Protein AF-A0A8S2XKE0-F1 (afdb_monomer_lite)

InterPro domains:
  IPR056289 CEP76, N-terminal [PF24654] (11-68)

Sequence (73 aa):
MASVAPDKILEIKQLISNHLSQSDINNSIRDVLSDYAQHHPNAGPISRDTLIRELKNRGVVDSMMQNIQFGNQ

Structure (mmCIF, N/CA/C/O backbone):
data_AF-A0A8S2XKE0-F1
#
_entry.id   AF-A0A8S2XKE0-F1
#
loop_
_atom_site.group_PDB
_atom_site.id
_atom_site.type_symbol
_atom_site.label_atom_id
_atom_site.label_alt_id
_atom_site.label_comp_id
_atom_site.label_asym_id
_atom_site.label_entity_id
_atom_site.label_seq_id
_atom_site.pdbx_PDB_ins_code
_atom_site.Cartn_x
_atom_site.Cartn_y
_atom_site.Cartn_z
_atom_site.occupancy
_atom_site.B_iso_or_equiv
_atom_site.auth_seq_id
_atom_site.auth_comp_id
_atom_site.auth_asym_id
_atom_site.auth_atom_id
_atom_site.pdbx_PDB_model_num
ATOM 1 N N . MET A 1 1 ? -14.902 9.120 40.697 1.00 46.47 1 MET A N 1
ATOM 2 C CA . MET A 1 1 ? -14.131 8.750 39.491 1.00 46.47 1 MET A CA 1
ATOM 3 C C . MET A 1 1 ? -15.080 8.882 38.313 1.00 46.47 1 MET A C 1
ATOM 5 O O . MET A 1 1 ? -16.032 8.117 38.248 1.00 46.47 1 MET A O 1
ATOM 9 N N . ALA A 1 2 ? -14.934 9.917 37.483 1.00 55.50 2 ALA A N 1
ATOM 10 C CA . ALA A 1 2 ? -15.811 10.098 36.328 1.00 55.50 2 ALA A CA 1
ATOM 11 C C . ALA A 1 2 ? -15.458 9.024 35.291 1.00 55.50 2 ALA A C 1
ATOM 13 O O . ALA A 1 2 ? -14.389 9.068 34.688 1.00 55.50 2 ALA A O 1
ATOM 14 N N . SER A 1 3 ? -16.316 8.012 35.169 1.00 67.69 3 SER A N 1
ATOM 15 C CA . SER A 1 3 ? -16.218 7.014 34.107 1.00 67.69 3 SER A CA 1
ATOM 16 C C . SER A 1 3 ? -16.446 7.722 32.773 1.00 67.69 3 SER A C 1
ATOM 18 O O . SER A 1 3 ? -17.381 8.515 32.646 1.00 67.69 3 SER A O 1
ATOM 20 N N . VAL A 1 4 ? -15.559 7.495 31.804 1.00 71.62 4 VAL A N 1
ATOM 21 C CA . VAL A 1 4 ? -15.710 8.033 30.449 1.00 71.62 4 VAL A CA 1
ATOM 22 C C . VAL A 1 4 ? -17.042 7.528 29.894 1.00 71.62 4 VAL A C 1
ATOM 24 O O . VAL A 1 4 ? -17.297 6.325 29.918 1.00 71.62 4 VAL A O 1
ATOM 27 N N . ALA A 1 5 ? -17.897 8.441 29.423 1.00 81.44 5 ALA A N 1
ATOM 28 C CA . ALA A 1 5 ? -19.193 8.076 28.861 1.00 81.44 5 ALA A CA 1
ATOM 29 C C . ALA A 1 5 ? -19.013 7.029 27.737 1.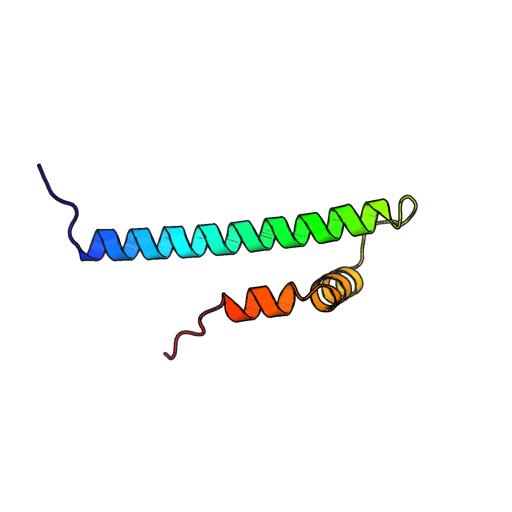00 81.44 5 ALA A C 1
ATOM 31 O O . ALA A 1 5 ? -18.085 7.176 26.936 1.00 81.44 5 ALA A O 1
ATOM 32 N N . PRO A 1 6 ? -19.873 5.998 27.643 1.00 80.56 6 PRO A N 1
ATOM 33 C CA . PRO A 1 6 ? -19.754 4.941 26.634 1.00 80.56 6 PRO A CA 1
ATOM 34 C C . PRO A 1 6 ? -19.577 5.462 25.199 1.00 80.56 6 PRO A C 1
ATOM 36 O O . PRO A 1 6 ? -18.748 4.939 24.456 1.00 80.56 6 PRO A O 1
ATOM 39 N N . ASP A 1 7 ? -20.264 6.551 24.846 1.00 80.44 7 ASP A N 1
ATOM 40 C CA . ASP A 1 7 ? -20.167 7.183 23.524 1.00 80.44 7 ASP A CA 1
ATOM 41 C C . ASP A 1 7 ? -18.769 7.750 23.248 1.00 80.44 7 ASP A C 1
ATOM 43 O O . ASP A 1 7 ? -18.226 7.596 22.155 1.00 80.44 7 ASP A O 1
ATOM 47 N N . LYS A 1 8 ? -18.128 8.335 24.268 1.00 80.50 8 LYS A N 1
ATOM 48 C CA . LYS A 1 8 ? -16.749 8.830 24.174 1.00 80.50 8 LYS A CA 1
ATOM 49 C C . LYS A 1 8 ? -15.744 7.689 24.028 1.00 80.50 8 LYS A C 1
ATOM 51 O O . LYS A 1 8 ? -14.747 7.841 23.329 1.00 80.50 8 LYS A O 1
ATOM 56 N N . ILE A 1 9 ? -16.010 6.532 24.637 1.00 86.19 9 ILE A N 1
ATOM 57 C CA . ILE A 1 9 ? -15.190 5.326 24.445 1.00 86.19 9 ILE A CA 1
ATOM 58 C C . ILE A 1 9 ? -15.319 4.815 23.003 1.00 86.19 9 ILE A C 1
ATOM 60 O O . ILE A 1 9 ? -14.318 4.407 22.413 1.00 86.19 9 ILE A O 1
ATOM 64 N N . LEU A 1 10 ? -16.525 4.838 22.430 1.00 84.94 10 LEU A N 1
ATOM 65 C CA . LEU A 1 10 ? -16.764 4.425 21.045 1.00 84.94 10 LEU A CA 1
ATOM 66 C C . LEU A 1 10 ? -16.038 5.344 20.050 1.00 84.94 10 LEU A C 1
ATOM 68 O O . LEU A 1 10 ? -15.332 4.852 19.171 1.00 84.94 10 LEU A O 1
ATOM 72 N N . GLU A 1 11 ? -16.151 6.660 20.241 1.00 84.06 11 GLU A N 1
ATOM 73 C CA . GLU A 1 11 ? -15.467 7.678 19.431 1.00 84.06 11 GLU A CA 1
ATOM 74 C C . GLU A 1 11 ? -13.943 7.470 19.449 1.00 84.06 11 GL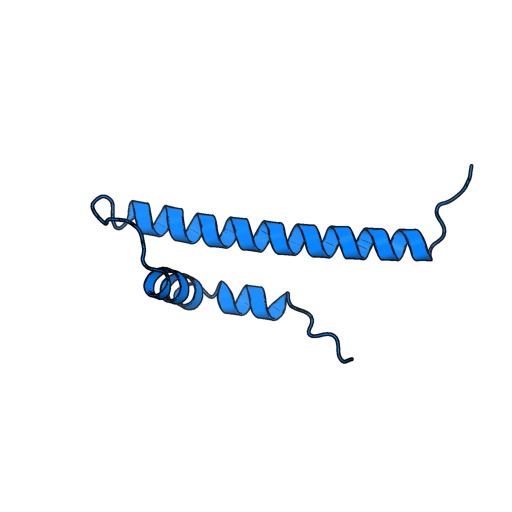U A C 1
ATOM 76 O O . GLU A 1 11 ? -13.297 7.401 18.403 1.00 84.06 11 GLU A O 1
ATOM 81 N N . ILE A 1 12 ? -13.360 7.267 20.635 1.00 86.31 12 ILE A N 1
ATOM 82 C CA . ILE A 1 12 ? -11.920 7.010 20.781 1.00 86.31 12 ILE A CA 1
ATOM 83 C C . ILE A 1 12 ? -11.514 5.706 20.080 1.00 86.31 12 ILE A C 1
ATOM 85 O O . ILE A 1 12 ? -10.493 5.676 19.393 1.00 86.31 12 ILE A O 1
ATOM 89 N N . LYS A 1 13 ? -12.308 4.634 20.201 1.00 82.88 13 LYS A N 1
ATOM 90 C CA . LYS A 1 13 ? -12.040 3.366 19.498 1.00 82.88 13 LYS A CA 1
ATOM 91 C C . LYS A 1 13 ? -12.029 3.547 17.981 1.00 82.88 13 LYS A C 1
ATOM 93 O O . LYS A 1 13 ? -11.146 3.001 17.323 1.00 82.88 13 LYS A O 1
ATOM 98 N N . GLN A 1 14 ? -12.965 4.323 17.435 1.00 81.69 14 GLN A N 1
ATOM 99 C CA . GLN A 1 14 ? -13.022 4.620 16.001 1.00 81.69 14 GLN A CA 1
ATOM 100 C C . GLN A 1 14 ? -11.800 5.423 15.542 1.00 81.69 14 GLN A C 1
ATOM 102 O O . GLN A 1 14 ? -11.171 5.063 14.549 1.00 81.69 14 GLN A O 1
ATOM 107 N N . LEU A 1 15 ? -11.409 6.460 16.291 1.00 77.81 15 LEU A N 1
ATOM 108 C CA . LEU A 1 15 ? -10.217 7.260 15.987 1.00 77.81 15 LEU A CA 1
ATOM 109 C C . LEU A 1 15 ? -8.934 6.420 16.011 1.00 77.81 15 LEU A C 1
ATOM 111 O O . LEU A 1 15 ? -8.114 6.531 15.101 1.00 77.81 15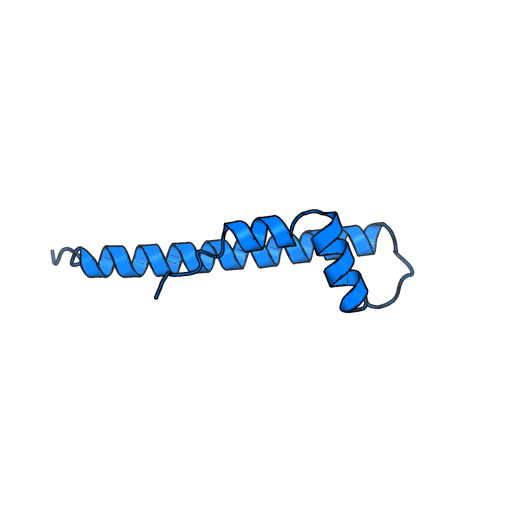 LEU A O 1
ATOM 115 N N . ILE A 1 16 ? -8.779 5.549 17.013 1.00 77.12 16 ILE A N 1
ATOM 116 C CA . ILE A 1 16 ? -7.635 4.631 17.107 1.00 77.12 16 ILE A CA 1
ATOM 117 C C . ILE A 1 16 ? -7.636 3.658 15.928 1.00 77.12 16 ILE A C 1
ATOM 119 O O . ILE A 1 16 ? -6.606 3.497 15.282 1.00 77.12 16 ILE A O 1
ATOM 123 N N . SER A 1 17 ? -8.779 3.044 15.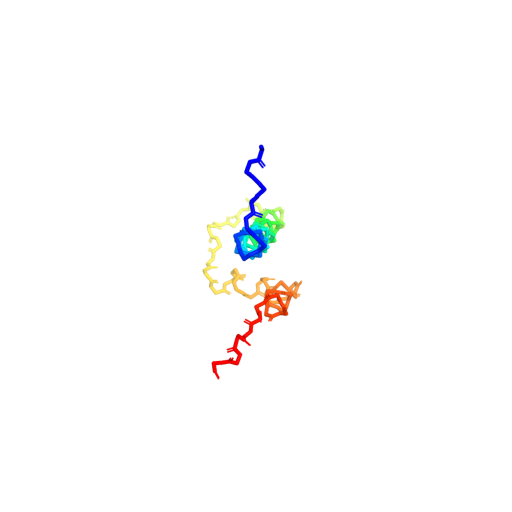614 1.00 74.88 17 SER A N 1
ATOM 124 C CA . SER A 1 17 ? -8.899 2.110 14.487 1.00 74.88 17 SER A CA 1
ATOM 125 C C . SER A 1 17 ? -8.518 2.768 13.159 1.00 74.88 17 SER A C 1
ATOM 127 O O . SER A 1 17 ? -7.783 2.179 12.371 1.00 74.88 17 SER A O 1
ATOM 129 N N . ASN A 1 18 ? -8.972 4.003 12.932 1.00 75.69 18 ASN A N 1
ATOM 130 C CA . ASN A 1 18 ? -8.641 4.771 11.733 1.00 75.69 18 ASN A CA 1
ATOM 131 C C . ASN A 1 18 ? -7.155 5.147 11.676 1.00 75.69 18 ASN A C 1
ATOM 133 O O . ASN A 1 18 ? -6.555 5.156 10.605 1.00 75.69 18 ASN A O 1
ATOM 137 N N . HIS A 1 19 ? -6.547 5.474 12.817 1.00 75.81 19 HIS A N 1
ATOM 138 C CA . HIS A 1 19 ? -5.121 5.777 12.866 1.00 75.81 19 HIS A CA 1
ATOM 139 C C . HIS A 1 19 ? -4.263 4.533 12.602 1.00 75.81 19 HIS A C 1
ATOM 141 O O . HIS A 1 19 ? -3.306 4.602 11.832 1.00 75.81 19 HIS A O 1
ATOM 147 N N . LEU A 1 20 ? -4.622 3.394 13.203 1.00 71.25 20 LEU A N 1
ATOM 148 C CA . LEU A 1 20 ? -3.931 2.122 12.991 1.00 71.25 20 LEU A CA 1
ATOM 149 C C . LEU A 1 20 ? -4.019 1.683 11.525 1.00 71.25 20 LEU A C 1
ATOM 151 O O . LEU A 1 20 ? -2.987 1.375 10.935 1.00 71.25 20 LEU A O 1
ATOM 155 N N . SER A 1 21 ? -5.200 1.773 10.903 1.00 73.62 21 SER A N 1
ATOM 156 C CA . SER A 1 21 ? -5.351 1.435 9.483 1.00 73.62 21 SER A CA 1
ATOM 157 C C . SER A 1 21 ? -4.508 2.337 8.575 1.00 73.62 21 SER A C 1
ATOM 159 O O . SER A 1 21 ? -3.844 1.845 7.667 1.00 73.62 21 SER A O 1
ATOM 161 N N . GLN A 1 22 ? -4.439 3.645 8.842 1.00 73.56 22 GLN A N 1
ATOM 162 C CA . GLN A 1 22 ? -3.552 4.555 8.103 1.00 73.56 22 GLN A CA 1
ATOM 163 C C . GLN A 1 22 ? -2.061 4.256 8.329 1.00 73.56 22 GLN A C 1
ATOM 165 O O . GLN A 1 22 ? -1.252 4.406 7.410 1.00 73.56 22 GLN A O 1
ATOM 170 N N . SER A 1 23 ? -1.682 3.839 9.538 1.00 73.81 23 SER A N 1
ATOM 171 C CA . SER A 1 23 ? -0.309 3.440 9.861 1.00 73.81 23 SER A CA 1
ATOM 172 C C . SER A 1 23 ? 0.115 2.204 9.056 1.00 73.81 23 SER A C 1
ATOM 174 O O . SER A 1 23 ? 1.176 2.210 8.428 1.00 73.81 23 SER A O 1
ATOM 176 N N . ASP A 1 24 ? -0.755 1.194 8.970 1.00 79.19 24 ASP A N 1
ATOM 177 C CA . ASP A 1 24 ? -0.506 -0.038 8.209 1.00 79.19 24 ASP A CA 1
ATOM 178 C C . ASP A 1 24 ? -0.379 0.219 6.697 1.00 79.19 24 ASP A C 1
ATOM 180 O O . ASP A 1 24 ? 0.472 -0.369 6.020 1.00 79.19 24 ASP A O 1
ATOM 184 N N . ILE A 1 25 ? -1.164 1.163 6.171 1.00 80.75 25 ILE A N 1
ATOM 185 C CA . ILE A 1 25 ? -1.080 1.647 4.783 1.00 80.75 25 ILE A CA 1
ATOM 186 C C . ILE A 1 25 ? 0.293 2.261 4.499 1.00 80.75 25 ILE A C 1
ATOM 188 O O . ILE A 1 25 ? 0.936 1.916 3.504 1.00 80.75 25 ILE A O 1
ATOM 192 N N . ASN A 1 26 ? 0.761 3.155 5.373 1.00 84.00 26 ASN A N 1
ATOM 193 C CA . ASN A 1 26 ? 2.058 3.812 5.209 1.00 84.00 26 ASN A CA 1
ATOM 194 C C . ASN A 1 26 ? 3.223 2.818 5.292 1.00 84.00 26 ASN A C 1
ATOM 196 O O . ASN A 1 26 ? 4.164 2.919 4.501 1.00 84.00 26 ASN A O 1
ATOM 200 N N . ASN A 1 27 ? 3.141 1.841 6.199 1.00 87.56 27 ASN A N 1
ATOM 201 C CA . ASN A 1 27 ? 4.129 0.766 6.299 1.00 87.56 27 ASN A CA 1
ATOM 202 C C . ASN A 1 27 ? 4.163 -0.069 5.014 1.00 87.56 27 ASN A C 1
ATOM 204 O O . ASN A 1 27 ? 5.227 -0.236 4.426 1.00 87.56 27 ASN A O 1
ATOM 208 N N . SER A 1 28 ? 2.995 -0.462 4.499 1.00 87.75 28 SER A N 1
ATOM 209 C CA . SER A 1 28 ? 2.894 -1.225 3.249 1.00 87.75 28 SER A CA 1
ATOM 210 C C . SER A 1 28 ? 3.507 -0.478 2.059 1.00 87.75 28 SER A C 1
ATOM 212 O O . SER A 1 28 ? 4.237 -1.065 1.264 1.00 87.75 28 SER A O 1
ATOM 214 N N . ILE A 1 29 ? 3.262 0.833 1.932 1.00 89.19 29 ILE A N 1
ATOM 215 C CA . ILE A 1 29 ? 3.879 1.650 0.872 1.00 89.19 29 ILE A CA 1
ATOM 216 C C . ILE A 1 29 ? 5.402 1.688 1.031 1.00 89.19 29 ILE A C 1
ATOM 218 O O . ILE A 1 29 ? 6.127 1.562 0.042 1.00 89.19 29 ILE A O 1
ATOM 222 N N . ARG A 1 30 ? 5.894 1.852 2.263 1.00 91.31 30 ARG A N 1
ATOM 223 C CA . ARG A 1 30 ? 7.330 1.882 2.550 1.00 91.31 30 ARG A CA 1
ATOM 224 C C . ARG A 1 30 ? 8.003 0.562 2.188 1.00 91.31 30 ARG A C 1
ATOM 226 O O . ARG A 1 30 ? 9.066 0.603 1.577 1.00 91.31 30 ARG A O 1
ATOM 233 N N . ASP A 1 31 ? 7.369 -0.566 2.483 1.00 92.19 31 ASP A N 1
ATOM 234 C CA . ASP A 1 31 ? 7.887 -1.891 2.139 1.00 92.19 31 ASP A CA 1
ATOM 235 C C . ASP A 1 31 ? 8.005 -2.070 0.622 1.00 92.19 31 ASP A C 1
ATOM 237 O O . ASP A 1 31 ? 9.039 -2.524 0.130 1.00 92.19 31 ASP A O 1
ATOM 241 N N . VAL A 1 32 ? 7.000 -1.624 -0.144 1.00 91.44 32 VAL A N 1
ATOM 242 C CA . VAL A 1 32 ? 7.063 -1.635 -1.616 1.00 91.44 32 VAL A CA 1
ATOM 243 C C . VAL A 1 32 ? 8.201 -0.760 -2.140 1.00 91.44 32 VAL A C 1
ATOM 245 O O . VAL A 1 32 ? 8.922 -1.175 -3.046 1.00 91.44 32 VAL A O 1
ATOM 248 N N . LEU A 1 33 ? 8.395 0.433 -1.573 1.00 91.62 33 LEU A N 1
ATOM 249 C CA . LEU A 1 33 ? 9.484 1.331 -1.966 1.00 91.62 33 LEU A CA 1
ATOM 250 C C . LEU A 1 33 ? 10.863 0.754 -1.630 1.00 91.62 33 LEU A C 1
ATOM 252 O O . LEU A 1 33 ? 11.772 0.824 -2.458 1.00 91.62 33 LEU A O 1
ATOM 256 N N . SER A 1 34 ? 11.018 0.185 -0.435 1.00 91.44 34 SER A N 1
ATOM 257 C CA . SER A 1 34 ? 12.254 -0.455 0.015 1.00 91.44 34 SER A CA 1
ATOM 258 C C . SER A 1 34 ? 12.626 -1.635 -0.876 1.00 91.44 34 SER A C 1
ATOM 260 O O . SER A 1 34 ? 13.769 -1.733 -1.318 1.00 91.44 34 SER A O 1
ATOM 262 N N . ASP A 1 35 ? 11.661 -2.492 -1.189 1.00 91.94 35 ASP A N 1
ATOM 263 C CA . ASP A 1 35 ? 11.878 -3.645 -2.054 1.00 91.94 35 ASP A CA 1
ATOM 264 C C . ASP A 1 35 ? 12.165 -3.229 -3.507 1.00 91.94 35 ASP A C 1
ATOM 266 O O . ASP A 1 35 ? 13.086 -3.755 -4.133 1.00 91.94 35 ASP A O 1
ATOM 270 N N . TYR A 1 36 ? 11.461 -2.220 -4.032 1.00 90.38 36 TYR A N 1
ATOM 271 C CA . TYR A 1 36 ? 11.760 -1.661 -5.353 1.00 90.38 36 TYR A CA 1
ATOM 272 C C . TYR A 1 36 ? 13.192 -1.109 -5.424 1.00 90.38 36 TYR A C 1
ATOM 274 O O . TYR A 1 36 ? 13.913 -1.378 -6.384 1.00 90.38 36 TYR A O 1
ATOM 282 N N . ALA A 1 37 ? 13.635 -0.376 -4.397 1.00 89.75 37 ALA A N 1
ATOM 283 C CA . ALA A 1 37 ? 14.993 0.162 -4.333 1.00 89.75 37 ALA A CA 1
ATOM 284 C C . ALA A 1 37 ? 16.063 -0.943 -4.260 1.00 89.75 37 ALA A C 1
ATOM 286 O O . ALA A 1 37 ? 17.122 -0.806 -4.870 1.00 89.75 37 ALA A O 1
ATOM 287 N N . GLN A 1 38 ? 15.788 -2.051 -3.563 1.00 91.50 38 GLN A N 1
ATOM 288 C CA . GLN A 1 38 ? 16.697 -3.203 -3.495 1.00 91.50 38 GLN A CA 1
ATOM 289 C C . GLN A 1 38 ? 16.868 -3.900 -4.851 1.00 91.50 38 GLN A C 1
ATOM 291 O O . GLN A 1 38 ? 17.985 -4.268 -5.213 1.00 91.50 38 GLN A O 1
ATOM 296 N N . HIS A 1 39 ? 15.787 -4.050 -5.619 1.00 90.94 39 HIS A N 1
ATOM 297 C CA . HIS A 1 39 ? 15.824 -4.683 -6.942 1.00 90.94 39 HIS A CA 1
ATOM 298 C C . HIS A 1 39 ? 16.301 -3.739 -8.054 1.00 90.94 39 HIS A C 1
ATOM 300 O O . HIS A 1 39 ? 16.711 -4.189 -9.128 1.00 90.94 39 HIS A O 1
ATOM 306 N N . HIS A 1 40 ? 16.291 -2.431 -7.797 1.00 88.56 40 HIS A N 1
ATOM 307 C CA . HIS A 1 40 ? 16.709 -1.405 -8.742 1.00 88.56 40 HIS A CA 1
ATOM 308 C C . HIS A 1 40 ? 17.690 -0.403 -8.106 1.00 88.56 40 HIS A C 1
ATOM 310 O O . HIS A 1 40 ? 17.396 0.792 -8.048 1.00 88.56 40 HIS A O 1
ATOM 316 N N . PRO A 1 41 ? 18.892 -0.847 -7.689 1.00 83.69 41 PRO A N 1
ATOM 317 C CA . PRO A 1 41 ? 19.842 -0.019 -6.933 1.00 83.69 41 PRO A CA 1
ATOM 318 C C . PRO A 1 41 ? 20.361 1.200 -7.710 1.00 83.69 41 PRO A C 1
ATOM 320 O O . PRO A 1 41 ? 20.825 2.164 -7.112 1.00 83.69 41 PRO A O 1
ATOM 323 N N . ASN A 1 42 ? 20.265 1.164 -9.043 1.00 88.75 42 ASN A N 1
ATOM 324 C CA . ASN A 1 42 ? 20.663 2.254 -9.935 1.00 88.75 42 ASN A CA 1
ATOM 325 C C . ASN A 1 42 ? 19.464 2.978 -10.567 1.00 88.75 42 ASN A C 1
ATOM 327 O O . ASN A 1 42 ? 19.658 3.842 -11.423 1.00 88.75 42 ASN A O 1
ATOM 331 N N . ALA A 1 43 ? 18.227 2.607 -10.217 1.00 78.62 43 ALA A N 1
ATOM 332 C CA . ALA A 1 43 ? 17.072 3.352 -10.692 1.00 78.62 43 ALA A CA 1
ATOM 333 C C . ALA A 1 43 ? 16.980 4.683 -9.948 1.00 78.62 43 ALA A C 1
ATOM 335 O O . ALA A 1 43 ? 17.185 4.767 -8.739 1.00 78.62 43 ALA A O 1
ATOM 336 N N . GLY A 1 44 ? 16.648 5.731 -10.698 1.00 82.62 44 GLY A N 1
ATOM 337 C CA . GLY A 1 44 ? 16.262 7.008 -10.119 1.00 82.62 44 GLY A CA 1
ATOM 338 C C . GLY A 1 44 ? 14.938 6.918 -9.345 1.00 82.62 44 GLY A C 1
ATOM 339 O O . GLY A 1 44 ? 14.404 5.829 -9.116 1.00 82.62 44 GLY A O 1
ATOM 340 N N . PRO A 1 45 ? 14.370 8.071 -8.962 1.00 85.69 45 PRO A N 1
ATOM 341 C CA . PRO A 1 45 ? 13.094 8.129 -8.261 1.00 85.69 45 PRO A CA 1
ATOM 342 C C . PRO A 1 45 ? 12.010 7.310 -8.971 1.00 85.69 45 PRO A C 1
ATOM 344 O O . PRO A 1 45 ? 11.840 7.405 -10.189 1.00 85.69 45 PRO A O 1
ATOM 347 N N . ILE A 1 46 ? 11.261 6.518 -8.205 1.00 89.06 46 ILE A N 1
ATOM 348 C CA . ILE A 1 46 ? 10.123 5.773 -8.740 1.00 89.06 46 ILE A CA 1
ATOM 349 C C . ILE A 1 46 ? 9.046 6.754 -9.217 1.00 89.06 46 ILE A C 1
ATOM 351 O O . ILE A 1 46 ? 8.691 7.708 -8.521 1.00 89.06 46 ILE A O 1
ATOM 355 N N . SER A 1 47 ? 8.521 6.531 -10.421 1.00 91.88 47 SER A N 1
ATOM 356 C CA . SER A 1 47 ? 7.390 7.316 -10.914 1.00 91.88 47 SER A CA 1
ATOM 357 C C . SER A 1 47 ? 6.115 6.966 -10.138 1.00 91.88 47 SER A C 1
ATOM 359 O O . SER A 1 47 ? 5.973 5.852 -9.627 1.00 91.88 47 SER A O 1
ATOM 361 N N . ARG A 1 48 ? 5.151 7.892 -10.083 1.00 91.31 48 ARG A N 1
ATOM 362 C CA . ARG A 1 48 ? 3.851 7.637 -9.443 1.00 91.31 48 ARG A CA 1
ATOM 363 C C . ARG A 1 48 ? 3.142 6.432 -10.069 1.00 91.31 48 ARG A C 1
ATOM 365 O O . ARG A 1 48 ? 2.636 5.590 -9.334 1.00 91.31 48 ARG A O 1
ATOM 372 N N . ASP A 1 49 ? 3.119 6.339 -11.395 1.00 93.62 49 ASP A N 1
ATOM 373 C CA . ASP A 1 49 ? 2.444 5.246 -12.103 1.00 93.62 49 ASP A CA 1
ATOM 374 C C . ASP A 1 49 ? 3.111 3.897 -11.828 1.00 93.62 49 ASP A C 1
ATOM 376 O O . ASP A 1 49 ? 2.425 2.902 -11.588 1.00 93.62 49 ASP A O 1
ATOM 380 N N . THR A 1 50 ? 4.448 3.876 -11.778 1.00 92.25 50 THR A N 1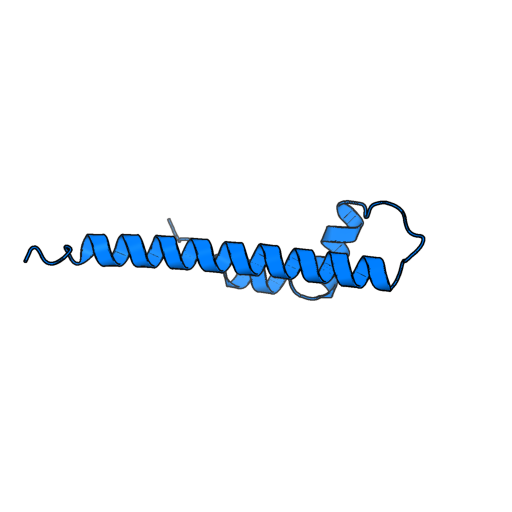
ATOM 381 C CA . THR A 1 50 ? 5.206 2.685 -11.382 1.00 92.25 50 THR A CA 1
ATOM 382 C C . THR A 1 50 ? 4.865 2.288 -9.951 1.00 92.25 50 THR A C 1
ATOM 384 O O . THR A 1 50 ? 4.526 1.134 -9.721 1.00 92.25 50 THR A O 1
ATOM 387 N N . LEU A 1 51 ? 4.870 3.229 -9.001 1.00 91.94 51 LEU A N 1
ATOM 388 C CA . LEU A 1 51 ? 4.518 2.944 -7.608 1.00 91.94 51 LEU A CA 1
ATOM 389 C C . LEU A 1 51 ? 3.100 2.369 -7.484 1.00 91.94 51 LEU A C 1
ATOM 391 O O . LEU A 1 51 ? 2.907 1.355 -6.819 1.00 91.94 51 LEU A O 1
ATOM 395 N N . ILE A 1 52 ? 2.114 2.969 -8.157 1.00 92.25 52 ILE A N 1
ATOM 396 C CA . ILE A 1 52 ? 0.733 2.462 -8.162 1.00 92.25 52 ILE A CA 1
ATOM 397 C C . ILE A 1 52 ? 0.681 1.046 -8.744 1.00 92.25 52 ILE A C 1
ATOM 399 O O . ILE A 1 52 ? -0.029 0.192 -8.211 1.00 92.25 52 ILE A O 1
ATOM 403 N N . ARG A 1 53 ? 1.430 0.776 -9.819 1.00 94.25 53 ARG A N 1
ATOM 404 C CA . ARG A 1 53 ? 1.504 -0.562 -10.414 1.00 94.25 53 ARG A CA 1
ATOM 405 C C . ARG A 1 53 ? 2.110 -1.575 -9.446 1.00 94.25 53 ARG A C 1
ATOM 407 O O . ARG A 1 53 ? 1.537 -2.644 -9.278 1.00 94.25 53 ARG A O 1
ATOM 414 N N . GLU A 1 54 ? 3.209 -1.237 -8.777 1.00 93.31 54 GLU A N 1
ATOM 415 C CA . GLU A 1 54 ? 3.847 -2.125 -7.798 1.00 93.31 54 GLU A CA 1
ATOM 416 C C . GLU A 1 54 ? 2.942 -2.394 -6.585 1.00 93.31 54 GLU A C 1
ATOM 418 O O . GLU A 1 54 ? 2.830 -3.537 -6.143 1.00 93.31 54 GLU A O 1
ATOM 423 N N . LEU A 1 55 ? 2.220 -1.379 -6.098 1.00 92.31 55 LEU A N 1
ATOM 424 C CA . LEU A 1 55 ? 1.229 -1.538 -5.027 1.00 92.31 55 LEU A CA 1
ATOM 425 C C . LEU A 1 55 ? 0.075 -2.466 -5.438 1.00 92.31 55 LEU A C 1
ATOM 427 O O . LEU A 1 55 ? -0.361 -3.292 -4.636 1.00 92.31 55 LEU A O 1
ATOM 431 N N . LYS A 1 56 ? -0.413 -2.361 -6.682 1.00 91.81 56 LYS A N 1
ATOM 432 C CA . LYS A 1 56 ? -1.445 -3.264 -7.225 1.00 91.81 56 LYS A CA 1
ATOM 433 C C . LYS A 1 56 ? -0.926 -4.689 -7.391 1.00 91.81 56 LYS A C 1
ATOM 435 O O . LYS A 1 56 ? -1.576 -5.623 -6.942 1.00 91.81 56 LYS A O 1
ATOM 440 N N . ASN A 1 57 ? 0.260 -4.856 -7.979 1.00 92.38 57 ASN A N 1
ATOM 441 C CA . ASN A 1 57 ? 0.867 -6.170 -8.219 1.00 92.38 57 ASN A CA 1
ATOM 442 C C . ASN A 1 57 ? 1.081 -6.968 -6.926 1.00 92.38 57 ASN A C 1
ATOM 444 O O . ASN A 1 57 ? 1.087 -8.195 -6.951 1.00 92.38 57 ASN A O 1
ATOM 448 N N . ARG A 1 58 ? 1.252 -6.273 -5.799 1.00 89.88 58 ARG A N 1
ATOM 449 C CA . ARG A 1 58 ? 1.447 -6.871 -4.472 1.00 89.88 58 ARG A CA 1
ATOM 450 C C . ARG A 1 58 ? 0.153 -7.012 -3.666 1.00 89.88 58 ARG A C 1
ATOM 452 O O . ARG A 1 58 ? 0.216 -7.365 -2.495 1.00 89.88 58 ARG A O 1
ATOM 459 N N . GLY A 1 59 ? -1.006 -6.701 -4.253 1.00 88.50 59 GLY A N 1
ATOM 460 C CA . GLY A 1 59 ? -2.307 -6.764 -3.577 1.00 88.50 59 GLY A CA 1
ATOM 461 C C . GLY A 1 59 ? -2.487 -5.731 -2.459 1.00 88.50 59 GLY A C 1
ATOM 462 O O . GLY A 1 59 ? -3.443 -5.810 -1.689 1.00 88.50 59 GLY A O 1
ATOM 463 N N . VAL A 1 60 ? -1.591 -4.742 -2.354 1.00 88.19 60 VAL A N 1
ATOM 464 C CA . VAL A 1 60 ? -1.670 -3.705 -1.318 1.00 88.19 60 VAL A CA 1
ATOM 465 C C . VAL A 1 60 ? -2.911 -2.848 -1.547 1.00 88.19 60 VAL A C 1
ATOM 467 O O . VAL A 1 60 ? -3.647 -2.585 -0.605 1.00 88.19 60 VAL A O 1
ATOM 470 N N . VAL A 1 61 ? -3.190 -2.468 -2.798 1.00 86.38 61 VAL A N 1
ATOM 471 C CA . VAL A 1 61 ? -4.403 -1.702 -3.139 1.00 86.38 61 VAL A CA 1
ATOM 472 C C . VAL A 1 61 ? -5.670 -2.462 -2.742 1.00 86.38 61 VAL A C 1
ATOM 474 O O . VAL A 1 61 ? -6.575 -1.861 -2.171 1.00 86.38 61 VAL A O 1
ATOM 477 N N . ASP A 1 62 ? -5.725 -3.773 -2.969 1.00 84.56 62 ASP A N 1
ATOM 478 C CA . ASP A 1 62 ? -6.887 -4.588 -2.602 1.00 84.56 62 ASP A CA 1
ATOM 479 C C . ASP A 1 62 ? -7.061 -4.676 -1.079 1.00 84.56 62 ASP A C 1
ATOM 481 O O . ASP A 1 62 ? -8.166 -4.498 -0.568 1.00 84.56 62 ASP A O 1
ATOM 485 N N . SER A 1 63 ? -5.962 -4.856 -0.340 1.00 80.81 63 SER A N 1
ATOM 486 C CA . SER A 1 63 ? -5.960 -4.833 1.130 1.00 80.81 63 SER A CA 1
ATOM 487 C C . SER A 1 63 ? -6.409 -3.476 1.690 1.00 80.81 63 SER A C 1
ATOM 489 O O . SER A 1 63 ? -7.207 -3.408 2.627 1.00 80.81 63 SER A O 1
ATOM 491 N N . MET A 1 64 ? -5.971 -2.371 1.079 1.00 78.81 64 MET A N 1
ATOM 492 C CA . MET A 1 64 ? -6.442 -1.027 1.430 1.00 78.81 64 MET A CA 1
ATOM 493 C C . MET A 1 64 ? -7.951 -0.896 1.208 1.00 78.81 64 MET A C 1
ATOM 495 O O . MET A 1 64 ? -8.664 -0.436 2.096 1.00 78.81 64 MET A O 1
ATOM 499 N N . MET A 1 65 ? -8.448 -1.349 0.056 1.00 79.31 65 MET A N 1
ATOM 500 C CA . MET A 1 65 ? -9.871 -1.290 -0.291 1.00 79.31 65 MET A CA 1
ATOM 501 C C . MET A 1 65 ? -10.753 -2.136 0.638 1.00 79.31 65 MET A C 1
ATOM 503 O O . MET A 1 65 ? -11.890 -1.749 0.883 1.00 79.31 65 MET A O 1
ATOM 507 N N . GLN A 1 66 ? -10.249 -3.244 1.193 1.00 76.75 66 GLN A N 1
ATOM 508 C CA . GLN A 1 66 ? -10.979 -4.038 2.194 1.00 76.75 66 GLN A CA 1
ATOM 509 C C . GLN A 1 66 ? -11.082 -3.345 3.558 1.00 76.75 66 GLN A C 1
ATOM 511 O O . GLN A 1 66 ? -12.071 -3.519 4.268 1.00 76.75 66 GLN A O 1
ATOM 516 N N . ASN A 1 67 ? -10.069 -2.561 3.925 1.00 68.75 67 ASN A N 1
ATOM 517 C CA . ASN A 1 67 ? -10.045 -1.821 5.186 1.00 68.75 67 ASN A CA 1
ATOM 518 C C . ASN A 1 67 ? -10.818 -0.497 5.113 1.00 68.75 67 ASN A C 1
ATOM 520 O O . ASN A 1 67 ? -11.209 0.055 6.144 1.00 68.75 67 ASN A O 1
ATOM 524 N N . ILE A 1 68 ? -11.070 0.008 3.903 1.00 66.12 68 ILE A N 1
ATOM 525 C CA . ILE A 1 68 ? -11.963 1.140 3.677 1.00 66.12 68 ILE A CA 1
ATOM 526 C C . ILE A 1 68 ? -13.400 0.622 3.775 1.00 66.12 68 ILE A C 1
ATOM 528 O O . ILE A 1 68 ? -13.983 0.120 2.816 1.00 66.12 68 ILE A O 1
ATOM 532 N N . GLN A 1 69 ? -13.996 0.766 4.957 1.00 61.03 69 GLN A N 1
ATOM 533 C CA . GLN A 1 69 ? -15.441 0.651 5.097 1.00 61.03 69 GLN A CA 1
ATOM 534 C C . GLN A 1 69 ? -16.063 1.846 4.372 1.00 61.03 69 GLN A C 1
ATOM 536 O O . GLN A 1 69 ? -16.057 2.965 4.889 1.00 61.03 69 GLN A O 1
ATOM 541 N N . PHE A 1 70 ? -16.578 1.630 3.160 1.00 59.62 70 PHE A N 1
ATOM 542 C CA . PHE A 1 70 ? -17.503 2.581 2.560 1.00 59.62 70 PHE A CA 1
ATOM 543 C C . PHE A 1 70 ? -18.707 2.649 3.492 1.00 59.62 70 PHE A C 1
ATOM 545 O O . PHE A 1 70 ? -19.515 1.722 3.543 1.00 59.62 70 PHE A O 1
ATOM 552 N N . GLY A 1 71 ? -18.786 3.710 4.292 1.00 48.12 71 GLY A N 1
ATOM 553 C CA . GLY A 1 71 ? -19.996 3.994 5.037 1.00 48.12 71 GLY A CA 1
ATOM 554 C C . GLY A 1 71 ? -21.127 4.095 4.023 1.00 48.12 71 GLY A C 1
ATOM 555 O O . GLY A 1 71 ? -21.095 4.980 3.169 1.00 48.12 71 GLY A O 1
ATOM 556 N N . ASN A 1 72 ? -22.097 3.180 4.090 1.00 41.09 72 ASN A N 1
ATOM 557 C CA . ASN A 1 72 ? -23.413 3.473 3.545 1.00 41.09 72 ASN A CA 1
ATOM 558 C C . ASN A 1 72 ? -23.878 4.731 4.282 1.00 41.09 72 ASN A C 1
ATOM 560 O O . ASN A 1 72 ? -24.1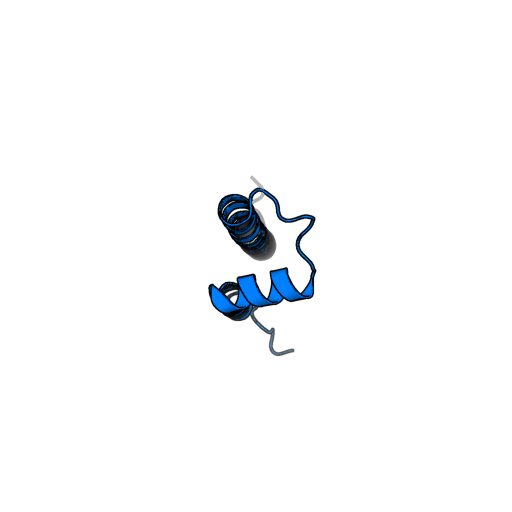32 4.675 5.487 1.00 41.09 72 ASN A O 1
ATOM 564 N N . GLN A 1 73 ? -23.864 5.861 3.575 1.00 37.66 73 GLN A N 1
ATOM 565 C CA . GLN A 1 73 ? -24.544 7.070 4.017 1.00 37.66 73 GLN A CA 1
ATOM 566 C C . GLN A 1 73 ? -26.045 6.812 4.131 1.00 37.66 73 GLN A C 1
ATOM 568 O O . GLN A 1 73 ? -26.570 6.025 3.308 1.00 37.66 73 GLN A O 1
#

Secondary structure (DSSP, 8-state):
--PPPHHHHHHHHHHHHHHHHHHHHHHHHHHHHHHHHHH-TT--SPPHHHHHHHHHHTTHHHHHHHH------

pLDDT: mean 81.02, std 12.55, range [37.66, 94.25]

Organism: NCBI:txid392030

Foldseek 3Di:
DDDDPPVNVVVVVVVVLVVVLVVVLVVLLVVLVVVVCVVCVPDDDDDPVNSVVSCVVVCVVVVNVVSPDPPPD

Radius of gyration: 17.82 Å; chains: 1; bounding box: 45×17×52 Å